Protein AF-A0A484C2N8-F1 (afdb_monomer_lite)

pLDDT: mean 83.76, std 11.97, range [46.72, 96.0]

Sequence (72 aa):
MMTPADRYLNATGAAFDILKSESQLSGAIFGEVAMTCLITMVVLLVAVNSKTKTPLAPFLVGCTVIINVLAG

InterPro domains:
  IPR023271 Aquaporin-like [G3DSA:1.20.1080.10] (2-72)
  IPR023271 Aquaporin-like [SSF81338] (16-71)

Structure (mmCIF, N/CA/C/O backbone):
data_AF-A0A484C2N8-F1
#
_entry.id   AF-A0A484C2N8-F1
#
loop_
_atom_site.group_PDB
_atom_site.id
_atom_site.type_symbol
_atom_site.label_atom_id
_atom_site.label_alt_id
_atom_site.label_comp_id
_atom_site.label_asym_id
_atom_site.label_entity_id
_atom_site.label_seq_id
_atom_site.pdbx_PDB_ins_code
_atom_site.Cartn_x
_atom_site.Cartn_y
_atom_site.Cartn_z
_atom_site.occupancy
_atom_site.B_iso_or_equiv
_atom_site.auth_seq_id
_atom_site.auth_comp_id
_atom_site.auth_asym_id
_atom_site.auth_atom_id
_atom_site.pdbx_PDB_model_num
ATOM 1 N N . MET A 1 1 ? -6.941 -14.673 -21.468 1.00 46.72 1 MET A N 1
ATOM 2 C CA . MET A 1 1 ? -7.042 -13.679 -22.560 1.00 46.72 1 MET A CA 1
ATOM 3 C C . MET A 1 1 ? -6.211 -12.477 -22.154 1.00 46.72 1 MET A C 1
ATOM 5 O O . MET A 1 1 ? -6.389 -12.006 -21.040 1.00 46.72 1 MET A O 1
ATOM 9 N N . MET A 1 2 ? -5.263 -12.066 -22.992 1.00 64.31 2 MET A N 1
ATOM 10 C CA . MET A 1 2 ? -4.369 -10.929 -22.743 1.00 64.31 2 MET A CA 1
ATOM 11 C C . MET A 1 2 ? -5.004 -9.663 -23.325 1.00 64.31 2 MET A C 1
ATOM 13 O O . MET A 1 2 ? -5.646 -9.732 -24.375 1.00 64.31 2 MET A O 1
ATOM 17 N N . THR A 1 3 ? -4.865 -8.527 -22.645 1.00 72.88 3 THR A N 1
ATOM 18 C CA . THR A 1 3 ? -5.383 -7.238 -23.119 1.00 72.88 3 THR A CA 1
ATOM 19 C C . THR A 1 3 ? -4.739 -6.879 -24.468 1.00 72.88 3 THR A C 1
ATOM 21 O O . THR A 1 3 ? -3.526 -7.038 -24.602 1.00 72.88 3 THR A O 1
ATOM 24 N N . PRO A 1 4 ? -5.502 -6.404 -25.473 1.00 80.12 4 PRO A N 1
ATOM 25 C CA . PRO A 1 4 ? -4.938 -5.959 -26.749 1.00 80.12 4 PRO A CA 1
ATOM 26 C C . PRO A 1 4 ? -3.861 -4.887 -26.536 1.00 80.12 4 PRO A C 1
ATOM 28 O O . PRO A 1 4 ? -4.058 -4.002 -25.701 1.00 80.12 4 PRO A O 1
ATOM 31 N N . ALA A 1 5 ? -2.760 -4.939 -27.294 1.00 74.25 5 ALA A N 1
ATOM 32 C CA . ALA A 1 5 ? -1.612 -4.040 -27.125 1.00 74.25 5 ALA A CA 1
ATOM 33 C C . ALA A 1 5 ? -2.006 -2.552 -27.170 1.00 74.25 5 ALA A C 1
ATOM 35 O O . ALA A 1 5 ? -1.560 -1.779 -26.328 1.00 74.25 5 ALA A O 1
ATOM 36 N N . ASP A 1 6 ? -2.931 -2.170 -28.056 1.00 72.69 6 ASP A N 1
ATOM 37 C CA . ASP A 1 6 ? -3.471 -0.804 -28.128 1.00 72.69 6 ASP A CA 1
ATOM 38 C C . ASP A 1 6 ? -4.166 -0.349 -26.837 1.00 72.69 6 ASP A C 1
ATOM 40 O O . ASP A 1 6 ? -4.068 0.812 -26.446 1.00 72.69 6 ASP A O 1
ATOM 44 N N . ARG A 1 7 ? -4.857 -1.259 -26.138 1.00 68.94 7 ARG A N 1
ATOM 45 C CA . ARG A 1 7 ? -5.492 -0.956 -24.845 1.00 68.94 7 ARG A CA 1
ATOM 46 C C . ARG A 1 7 ? -4.501 -0.993 -23.689 1.00 68.94 7 ARG A C 1
ATOM 48 O O . ARG A 1 7 ? -4.704 -0.273 -22.723 1.00 68.94 7 ARG A O 1
ATOM 55 N N . TYR A 1 8 ? -3.461 -1.818 -23.780 1.00 65.88 8 TYR A N 1
ATOM 56 C CA . TYR A 1 8 ? -2.381 -1.842 -22.795 1.00 65.88 8 TYR A CA 1
ATOM 57 C C . TYR A 1 8 ? -1.579 -0.539 -22.829 1.00 65.88 8 TYR A C 1
ATOM 59 O O . TYR A 1 8 ? -1.324 0.040 -21.785 1.00 65.88 8 TYR A O 1
ATOM 67 N N . LEU A 1 9 ? -1.259 -0.034 -24.024 1.00 67.56 9 LEU A N 1
ATOM 68 C CA . LEU A 1 9 ? -0.550 1.236 -24.206 1.00 67.56 9 LEU A CA 1
ATOM 69 C C . LEU A 1 9 ? -1.400 2.455 -23.810 1.00 67.56 9 LEU A C 1
ATOM 71 O O . LEU A 1 9 ? -0.856 3.476 -23.398 1.00 67.56 9 LEU A O 1
ATOM 75 N N . ASN A 1 10 ? -2.728 2.349 -23.902 1.00 68.38 10 ASN A N 1
ATOM 76 C CA . ASN A 1 10 ? -3.672 3.401 -23.530 1.00 68.38 10 ASN A CA 1
ATOM 77 C C . ASN A 1 10 ? -4.129 3.290 -22.057 1.00 6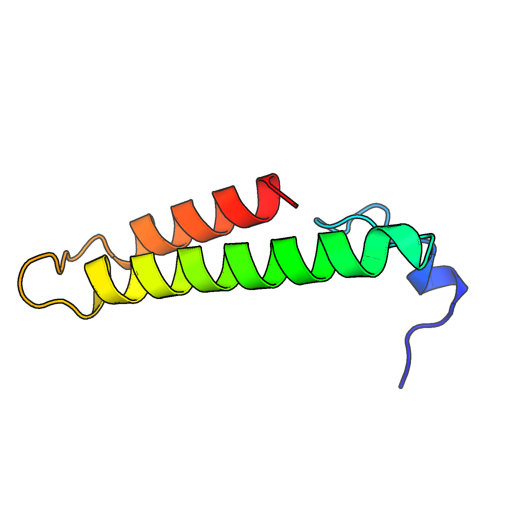8.38 10 ASN A C 1
ATOM 79 O O . ASN A 1 10 ? -5.326 3.210 -21.779 1.00 68.38 10 ASN A O 1
ATOM 83 N N . ALA A 1 11 ? -3.189 3.259 -21.104 1.00 67.19 11 ALA A N 1
ATOM 84 C CA . ALA A 1 11 ? -3.493 3.194 -19.665 1.00 67.19 11 ALA A CA 1
ATOM 85 C C . ALA A 1 11 ? -3.493 4.570 -18.973 1.00 67.19 11 ALA A C 1
ATOM 87 O O . ALA A 1 11 ? -3.041 4.701 -17.841 1.00 67.19 11 ALA A O 1
ATOM 88 N N . THR A 1 12 ? -4.034 5.609 -19.617 1.00 63.38 12 THR A N 1
ATOM 89 C CA . THR A 1 12 ? -4.042 6.998 -19.099 1.00 63.38 12 THR A CA 1
ATOM 90 C C . THR A 1 12 ? -4.757 7.168 -17.745 1.00 63.38 12 THR A C 1
ATOM 92 O O . THR A 1 12 ? -4.641 8.219 -17.127 1.00 63.38 12 THR A O 1
ATOM 95 N N . GLY A 1 13 ? -5.511 6.161 -17.287 1.00 59.75 13 GLY A N 1
ATOM 96 C CA . GLY A 1 13 ? -6.193 6.140 -15.987 1.00 59.75 13 GLY A CA 1
ATOM 97 C C . GLY A 1 13 ? -5.635 5.132 -14.977 1.00 59.75 13 GLY A C 1
ATOM 98 O O . GLY A 1 13 ? -6.285 4.895 -13.959 1.00 59.75 13 GLY A O 1
ATOM 99 N N . ALA A 1 14 ? -4.499 4.486 -15.256 1.00 65.69 14 ALA A N 1
ATOM 100 C CA . ALA A 1 14 ? -3.841 3.639 -14.267 1.00 65.69 14 ALA A CA 1
ATOM 101 C C . ALA A 1 14 ? -3.213 4.512 -13.175 1.00 65.69 14 ALA A C 1
ATOM 103 O O . ALA A 1 14 ? -2.679 5.580 -13.456 1.00 65.69 14 ALA A O 1
ATOM 104 N N . ALA A 1 15 ? -3.289 4.048 -11.928 1.00 61.09 15 ALA A N 1
ATOM 105 C CA . ALA A 1 15 ? -2.637 4.728 -10.815 1.00 61.09 15 ALA A CA 1
ATOM 106 C C . ALA A 1 15 ? -1.103 4.617 -10.875 1.00 61.09 15 ALA A C 1
ATOM 108 O O . ALA A 1 15 ? -0.433 5.457 -10.306 1.00 61.09 15 ALA A O 1
ATOM 109 N N . PHE A 1 16 ? -0.579 3.621 -11.598 1.00 62.56 16 PHE A N 1
ATOM 110 C CA . PHE A 1 16 ? 0.849 3.364 -11.771 1.00 62.56 16 PHE A CA 1
ATOM 111 C C . PHE A 1 16 ? 1.240 3.537 -13.241 1.00 62.56 16 PHE A C 1
ATOM 113 O O . PHE A 1 16 ? 0.502 3.100 -14.134 1.00 62.56 16 PHE A O 1
ATOM 120 N N . ASP A 1 17 ? 2.397 4.152 -13.494 1.00 68.94 17 ASP A N 1
ATOM 121 C CA . ASP A 1 17 ? 2.896 4.369 -14.855 1.00 68.94 17 ASP A CA 1
ATOM 122 C C . ASP A 1 17 ? 3.353 3.052 -15.507 1.00 68.94 17 ASP A C 1
ATOM 124 O O . ASP A 1 17 ? 3.888 2.146 -14.860 1.00 68.94 17 ASP A O 1
ATOM 128 N N . ILE A 1 18 ? 3.148 2.937 -16.820 1.00 70.44 18 ILE A N 1
ATOM 129 C CA . ILE A 1 18 ? 3.597 1.761 -17.567 1.00 70.44 18 ILE A CA 1
ATOM 130 C C . ILE A 1 18 ? 5.109 1.859 -17.753 1.00 70.44 18 ILE A C 1
ATOM 132 O O . ILE A 1 1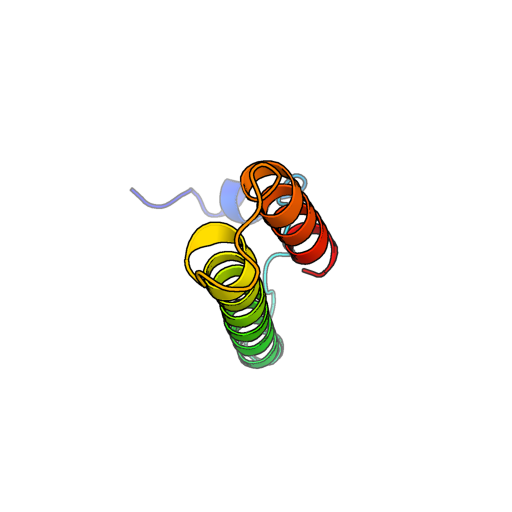8 ? 5.614 2.809 -18.352 1.00 70.44 18 ILE A O 1
ATOM 136 N N . LEU A 1 19 ? 5.831 0.822 -17.333 1.00 72.12 19 LEU A N 1
ATOM 137 C CA . LEU A 1 19 ? 7.266 0.708 -17.579 1.00 72.12 19 LEU A CA 1
ATOM 138 C C . LEU A 1 19 ? 7.552 0.654 -19.084 1.00 72.12 19 LEU A C 1
ATOM 140 O O . LEU A 1 19 ? 7.103 -0.256 -19.782 1.00 72.12 19 LEU A O 1
ATOM 144 N N . LYS A 1 20 ? 8.325 1.624 -19.586 1.00 72.25 20 LYS A N 1
ATOM 145 C CA . LYS A 1 20 ? 8.698 1.714 -21.011 1.00 72.25 20 LYS A CA 1
ATOM 146 C C . LYS A 1 20 ? 10.065 1.107 -21.317 1.00 72.25 20 LYS A C 1
ATOM 148 O O . LYS A 1 20 ? 10.375 0.884 -22.486 1.00 72.25 20 LYS A O 1
ATOM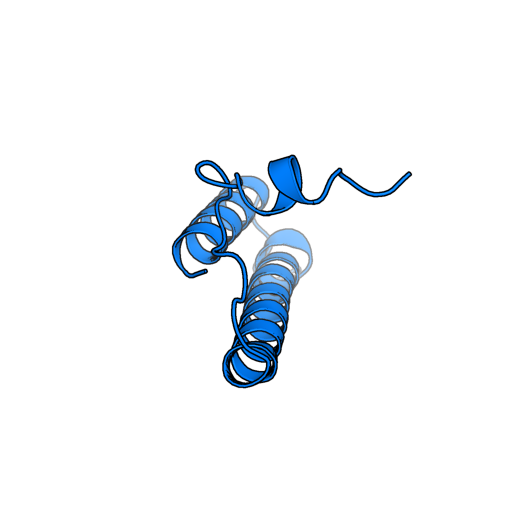 153 N N . SER A 1 21 ? 10.880 0.838 -20.297 1.00 76.81 21 SER A N 1
ATOM 154 C CA . SER A 1 21 ? 12.206 0.241 -20.459 1.00 76.81 21 SER A CA 1
ATOM 155 C C . SER A 1 21 ? 12.572 -0.721 -19.328 1.00 76.81 21 SER A C 1
ATOM 157 O O . SER A 1 21 ? 12.239 -0.508 -18.163 1.00 76.81 21 SER A O 1
ATOM 159 N N . GLU A 1 22 ? 13.363 -1.741 -19.668 1.00 74.75 22 GLU A N 1
ATOM 160 C CA . GLU A 1 22 ? 13.933 -2.731 -18.734 1.00 74.75 22 GLU A CA 1
ATOM 161 C C . GLU A 1 22 ? 14.764 -2.087 -17.608 1.00 74.75 22 GLU A C 1
ATOM 163 O O . GLU A 1 22 ? 14.864 -2.619 -16.507 1.00 74.75 22 GLU A O 1
ATOM 168 N N . SER A 1 23 ? 15.333 -0.900 -17.845 1.00 77.94 23 SER A N 1
ATOM 169 C CA . SER A 1 23 ? 16.078 -0.147 -16.829 1.00 77.94 23 SER A CA 1
ATOM 170 C C . SER A 1 23 ? 15.207 0.355 -15.672 1.00 77.94 23 SER A C 1
ATOM 172 O O . SER A 1 23 ? 15.723 0.562 -14.577 1.00 77.94 23 SER A O 1
ATOM 174 N N . GLN A 1 24 ? 13.902 0.544 -15.895 1.00 78.06 24 GLN A N 1
ATOM 175 C CA . GLN A 1 24 ? 12.949 0.955 -14.861 1.00 78.06 24 GLN A CA 1
ATOM 176 C C . GLN A 1 24 ? 12.351 -0.249 -14.117 1.00 78.06 24 GLN A C 1
ATOM 178 O O . GLN A 1 24 ? 11.815 -0.087 -13.022 1.00 78.06 24 GLN A O 1
ATOM 183 N N . LEU A 1 25 ? 12.479 -1.460 -14.674 1.00 83.69 25 LEU A N 1
ATOM 184 C CA . LEU A 1 25 ? 11.871 -2.681 -14.143 1.00 83.69 25 LEU A CA 1
ATOM 185 C C . LEU A 1 25 ? 12.384 -3.033 -12.745 1.00 83.69 25 LEU A C 1
ATOM 187 O O . LEU A 1 25 ? 11.594 -3.315 -11.848 1.00 83.69 25 LEU A O 1
ATOM 191 N N . SER A 1 26 ? 13.699 -2.981 -12.534 1.00 84.00 26 SER A N 1
ATOM 192 C CA . SER A 1 26 ? 14.299 -3.308 -11.235 1.00 84.00 26 SER A CA 1
ATOM 193 C C . SER A 1 26 ? 13.890 -2.321 -10.137 1.00 84.00 26 SER A C 1
ATOM 195 O O . SER A 1 26 ? 13.597 -2.737 -9.016 1.00 84.00 26 SER A O 1
ATOM 197 N N . GLY A 1 27 ? 13.817 -1.027 -10.467 1.00 85.38 27 GLY A N 1
ATOM 198 C CA . GLY A 1 27 ? 13.362 0.020 -9.552 1.00 85.38 27 GLY A CA 1
ATOM 199 C C . GLY A 1 27 ? 11.886 -0.124 -9.189 1.00 85.38 27 GLY A C 1
ATOM 200 O O . GLY A 1 27 ? 11.536 -0.038 -8.015 1.00 85.38 27 GLY A O 1
ATOM 201 N N . ALA A 1 28 ? 11.037 -0.421 -10.174 1.00 87.69 28 ALA A N 1
ATOM 202 C CA . ALA A 1 28 ? 9.609 -0.630 -9.960 1.00 87.69 28 ALA A CA 1
ATOM 203 C C . ALA A 1 28 ? 9.322 -1.868 -9.101 1.00 87.69 28 ALA A C 1
ATOM 205 O O . ALA A 1 28 ? 8.551 -1.787 -8.150 1.00 87.69 28 ALA A O 1
ATOM 206 N N . ILE A 1 29 ? 10.003 -2.991 -9.361 1.00 89.44 29 ILE A N 1
ATOM 207 C CA . ILE A 1 29 ? 9.882 -4.199 -8.529 1.00 89.44 29 ILE A CA 1
ATOM 208 C C . ILE A 1 29 ? 10.294 -3.898 -7.086 1.00 89.44 29 ILE A C 1
ATOM 210 O O . ILE A 1 29 ? 9.600 -4.293 -6.151 1.00 89.44 29 ILE A O 1
ATOM 214 N N . PHE A 1 30 ? 11.411 -3.194 -6.889 1.00 90.12 30 PHE A N 1
ATOM 215 C CA . PHE A 1 30 ? 11.850 -2.817 -5.549 1.00 90.12 30 PHE A CA 1
ATOM 216 C C . PHE A 1 30 ? 10.827 -1.910 -4.849 1.00 90.12 30 PHE A C 1
ATOM 218 O O . PHE A 1 30 ? 10.519 -2.141 -3.679 1.00 90.12 30 PHE A O 1
ATOM 225 N N . GLY A 1 31 ? 10.271 -0.930 -5.568 1.00 90.00 31 GLY A N 1
ATOM 226 C CA . GLY A 1 31 ? 9.206 -0.057 -5.074 1.00 90.00 31 GLY A CA 1
ATOM 227 C C . GLY A 1 31 ? 7.974 -0.841 -4.625 1.00 90.00 31 GLY A C 1
ATOM 228 O O . GLY A 1 31 ? 7.535 -0.693 -3.487 1.00 90.00 31 GLY A O 1
ATOM 229 N N . GLU A 1 32 ? 7.472 -1.743 -5.465 1.00 89.62 32 GLU A N 1
ATOM 230 C CA . GLU A 1 32 ? 6.308 -2.591 -5.171 1.00 89.62 32 GLU A CA 1
ATOM 231 C C . GLU A 1 32 ? 6.530 -3.524 -3.976 1.00 89.62 32 GLU A C 1
ATOM 233 O O . GLU A 1 32 ? 5.674 -3.650 -3.090 1.00 89.62 32 GLU A O 1
ATOM 238 N N . VAL A 1 33 ? 7.707 -4.148 -3.893 1.00 93.88 33 VAL A N 1
ATOM 239 C CA . VAL A 1 33 ? 8.071 -4.995 -2.749 1.00 93.88 33 VAL A CA 1
ATOM 240 C C . VAL A 1 33 ? 8.147 -4.159 -1.471 1.00 93.88 33 VAL A C 1
ATOM 242 O O . VAL A 1 33 ? 7.605 -4.568 -0.441 1.00 93.88 33 VAL A O 1
ATOM 245 N N . ALA A 1 34 ? 8.760 -2.974 -1.522 1.00 92.81 34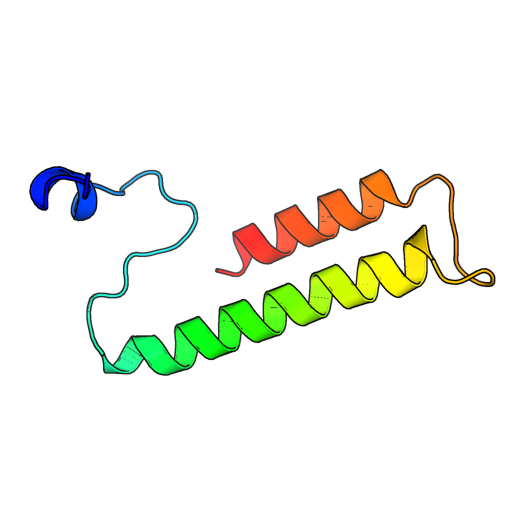 ALA A N 1
ATOM 246 C CA . ALA A 1 34 ? 8.838 -2.074 -0.376 1.00 92.81 34 ALA A CA 1
ATOM 247 C C . ALA A 1 34 ? 7.443 -1.616 0.082 1.00 92.81 34 ALA A C 1
ATOM 249 O O . ALA A 1 34 ? 7.127 -1.714 1.269 1.00 92.81 34 ALA A O 1
ATOM 250 N N . MET A 1 35 ? 6.576 -1.202 -0.845 1.00 92.44 35 MET A N 1
ATOM 251 C CA . MET A 1 35 ? 5.191 -0.809 -0.565 1.00 92.44 35 MET A CA 1
ATOM 252 C C . MET A 1 35 ? 4.383 -1.954 0.060 1.00 92.44 35 MET A C 1
ATOM 254 O O . MET A 1 35 ? 3.672 -1.752 1.052 1.00 92.44 35 MET A O 1
ATOM 258 N N . THR A 1 36 ? 4.550 -3.177 -0.445 1.00 93.81 36 THR A N 1
ATOM 259 C CA . THR A 1 36 ? 3.910 -4.379 0.110 1.00 93.81 36 THR A CA 1
ATO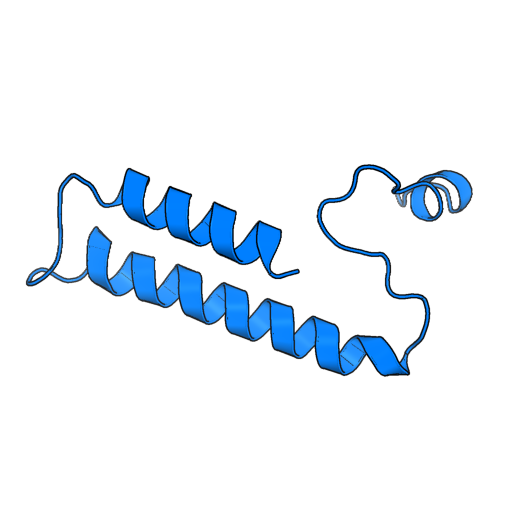M 260 C C . THR A 1 36 ? 4.401 -4.685 1.531 1.00 93.81 36 THR A C 1
ATOM 262 O O . THR A 1 36 ? 3.610 -5.016 2.422 1.00 93.81 36 THR A O 1
ATOM 265 N N . CYS A 1 37 ? 5.696 -4.521 1.795 1.00 94.75 37 CYS A N 1
ATOM 266 C CA . CYS A 1 37 ? 6.254 -4.646 3.143 1.00 94.75 37 CYS A CA 1
ATOM 267 C C . CYS A 1 37 ? 5.691 -3.582 4.101 1.00 94.75 37 CYS A C 1
ATOM 269 O O . CYS A 1 37 ? 5.385 -3.891 5.252 1.00 94.75 37 CYS A O 1
ATOM 271 N N . LEU A 1 38 ? 5.489 -2.347 3.633 1.00 93.62 38 LEU A N 1
ATOM 272 C CA . LEU A 1 38 ? 4.925 -1.277 4.459 1.00 93.62 38 LEU A CA 1
ATOM 273 C C . LEU A 1 38 ? 3.477 -1.569 4.86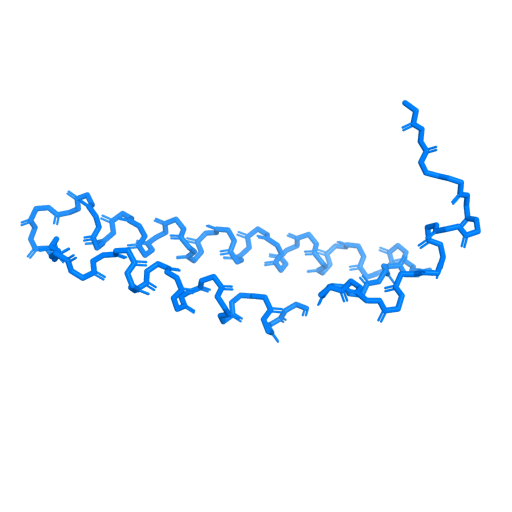4 1.00 93.62 38 LEU A C 1
ATOM 275 O O . LEU A 1 38 ? 3.148 -1.502 6.050 1.00 93.62 38 LEU A O 1
ATOM 279 N N . ILE A 1 39 ? 2.615 -1.943 3.914 1.00 95.06 39 ILE A N 1
ATOM 280 C CA . ILE A 1 39 ? 1.212 -2.233 4.236 1.00 95.06 39 ILE A CA 1
ATOM 281 C C . ILE A 1 39 ? 1.072 -3.468 5.130 1.00 95.06 39 ILE A C 1
ATOM 283 O O . ILE A 1 39 ? 0.300 -3.446 6.090 1.00 95.06 39 ILE A O 1
ATOM 287 N N . THR A 1 40 ? 1.853 -4.523 4.885 1.00 95.50 40 THR A N 1
ATOM 288 C CA . THR A 1 40 ? 1.833 -5.720 5.739 1.00 95.50 40 THR A CA 1
ATOM 289 C C . THR A 1 40 ? 2.312 -5.403 7.151 1.00 95.50 40 THR A C 1
ATOM 291 O O . THR A 1 40 ? 1.678 -5.831 8.115 1.00 95.50 40 THR A O 1
ATOM 294 N N . MET A 1 41 ? 3.350 -4.580 7.307 1.00 96.00 41 MET A N 1
ATOM 295 C CA . MET A 1 41 ? 3.810 -4.132 8.621 1.00 96.00 41 MET A CA 1
ATOM 296 C C . MET A 1 41 ? 2.740 -3.330 9.372 1.00 96.00 41 MET A C 1
ATOM 298 O O . MET A 1 41 ? 2.506 -3.590 10.554 1.00 96.00 41 MET A O 1
ATOM 302 N N . VAL A 1 42 ? 2.031 -2.416 8.701 1.00 95.06 42 VAL A N 1
ATOM 303 C CA . VAL A 1 42 ? 0.909 -1.680 9.313 1.00 95.06 42 VAL A CA 1
ATOM 304 C C . VAL A 1 42 ? -0.204 -2.635 9.747 1.00 95.06 42 VAL A C 1
ATOM 306 O O . VAL A 1 42 ? -0.688 -2.534 10.874 1.00 95.06 42 VAL A O 1
ATOM 309 N N . VAL A 1 43 ? -0.576 -3.608 8.913 1.00 95.50 43 VAL A N 1
ATOM 310 C CA . VAL A 1 43 ? -1.586 -4.619 9.272 1.00 95.50 43 VAL A CA 1
ATOM 311 C C . VAL A 1 43 ? -1.147 -5.427 10.497 1.00 95.50 43 VAL A C 1
ATOM 313 O O . VAL A 1 43 ? -1.928 -5.599 11.437 1.00 95.50 43 VAL A O 1
ATOM 316 N N . LEU A 1 44 ? 0.108 -5.881 10.538 1.00 95.38 44 LEU A N 1
ATOM 317 C CA . LEU A 1 44 ? 0.637 -6.649 11.667 1.00 95.38 44 LEU A CA 1
ATOM 318 C C . LEU A 1 44 ? 0.621 -5.835 12.968 1.00 95.38 44 LEU A C 1
ATOM 320 O O . LEU A 1 44 ? 0.237 -6.356 14.015 1.00 95.38 44 LEU A O 1
ATOM 324 N N . LEU A 1 45 ? 0.970 -4.550 12.912 1.00 94.81 45 LEU A N 1
ATOM 325 C CA . LEU A 1 45 ? 0.976 -3.674 14.085 1.00 94.81 45 LEU A CA 1
ATOM 326 C C . LEU A 1 45 ? -0.435 -3.290 14.545 1.00 94.81 45 LEU A C 1
ATOM 328 O O . LEU A 1 45 ? -0.702 -3.235 15.742 1.00 94.81 45 LEU A O 1
ATOM 332 N N . VAL A 1 46 ? -1.349 -3.006 13.627 1.00 94.50 46 VAL A N 1
ATOM 333 C CA . VAL A 1 46 ? -2.609 -2.332 13.970 1.00 94.50 46 VAL A CA 1
ATOM 334 C C . VAL A 1 46 ? -3.785 -3.313 14.071 1.00 94.50 46 VAL A C 1
ATOM 336 O O . VAL A 1 46 ? -4.724 -3.060 14.826 1.00 94.50 46 VAL A O 1
ATOM 339 N N . ALA A 1 47 ? -3.734 -4.453 13.374 1.00 92.62 47 ALA A N 1
ATOM 340 C CA . ALA A 1 47 ? -4.790 -5.469 13.408 1.00 92.62 47 ALA A CA 1
ATOM 341 C C . ALA A 1 47 ? -4.425 -6.701 14.254 1.00 92.62 47 ALA A C 1
ATOM 343 O O . ALA A 1 47 ? -5.292 -7.242 14.943 1.00 92.62 47 ALA A O 1
ATOM 344 N N . VAL A 1 48 ? -3.161 -7.143 14.222 1.00 93.19 48 VAL A N 1
ATOM 345 C CA . VAL A 1 48 ? -2.743 -8.416 14.845 1.00 93.19 48 VAL A CA 1
ATOM 346 C C . VAL A 1 48 ? -2.097 -8.215 16.215 1.00 93.19 48 VAL A C 1
ATOM 348 O O . VAL A 1 48 ? -2.409 -8.948 17.153 1.00 93.19 48 VAL A O 1
ATOM 351 N N . ASN A 1 49 ? -1.208 -7.232 16.362 1.00 94.25 49 ASN A N 1
ATOM 352 C CA . ASN A 1 49 ? -0.437 -7.053 17.590 1.00 94.25 49 ASN A CA 1
ATOM 353 C C . ASN A 1 49 ? -1.332 -6.703 18.791 1.00 94.25 49 ASN A C 1
ATOM 355 O O . ASN A 1 49 ? -1.858 -5.597 18.881 1.00 94.25 49 ASN A O 1
ATOM 359 N N . SER A 1 50 ? -1.431 -7.600 19.775 1.00 91.88 50 SER A N 1
ATOM 360 C CA . SER A 1 50 ? -2.258 -7.424 20.981 1.00 91.88 50 SER A CA 1
ATOM 361 C C . SER A 1 50 ? -1.948 -6.159 21.791 1.00 91.88 50 SER A C 1
ATOM 363 O O . SER A 1 50 ? -2.798 -5.714 22.558 1.00 91.88 50 SER A O 1
ATOM 365 N N . LYS A 1 51 ? -0.751 -5.575 21.635 1.00 93.88 51 LYS A N 1
ATOM 366 C CA . LYS A 1 51 ? -0.339 -4.336 22.315 1.00 93.88 51 LYS A CA 1
ATOM 367 C C . LYS A 1 51 ? -0.854 -3.070 21.619 1.00 93.88 51 LYS A C 1
ATOM 369 O O . LYS A 1 51 ? -1.215 -2.118 22.300 1.00 93.88 51 LYS A O 1
ATOM 374 N N . THR A 1 52 ? -0.846 -3.047 20.286 1.00 90.94 52 THR A N 1
ATOM 375 C CA . THR A 1 52 ? -1.144 -1.856 19.463 1.00 90.94 52 THR A CA 1
ATOM 376 C C . THR A 1 52 ? -2.413 -2.000 18.625 1.00 90.94 52 THR A C 1
ATOM 378 O O . THR A 1 52 ? -2.757 -1.092 17.869 1.00 90.94 52 THR A O 1
ATOM 381 N N . LYS A 1 53 ? -3.137 -3.117 18.775 1.00 92.12 53 LYS A N 1
ATOM 382 C CA . LYS A 1 53 ? -4.408 -3.361 18.100 1.00 92.12 53 LYS A CA 1
ATOM 383 C C . LYS A 1 53 ? -5.428 -2.291 18.467 1.00 92.12 53 LYS A C 1
ATOM 385 O O . LYS A 1 53 ? -5.688 -2.046 19.643 1.00 92.12 53 LYS A O 1
ATOM 390 N N . THR A 1 54 ? -6.060 -1.714 17.453 1.00 92.50 54 THR A N 1
ATOM 391 C CA . THR A 1 54 ? -7.066 -0.657 17.615 1.00 92.50 54 THR A CA 1
ATOM 392 C C . THR A 1 54 ? -8.301 -0.942 16.759 1.00 92.50 54 THR A C 1
ATOM 394 O O . THR A 1 54 ? -8.170 -1.488 15.663 1.00 92.50 54 THR A O 1
ATOM 397 N N . PRO A 1 55 ? -9.515 -0.563 17.207 1.00 90.50 55 PRO A N 1
ATOM 398 C CA . PRO A 1 55 ? -10.719 -0.645 16.376 1.00 90.50 55 PRO A CA 1
ATOM 399 C C . PRO A 1 55 ? -10.630 0.207 15.097 1.00 90.50 55 PRO A C 1
ATOM 401 O O . PRO A 1 55 ? -11.358 -0.051 14.144 1.00 90.50 55 PRO A O 1
ATOM 404 N N . LEU A 1 56 ? -9.713 1.182 15.041 1.00 92.50 56 LEU A N 1
ATOM 405 C CA . LEU A 1 56 ? -9.447 2.006 13.855 1.00 92.50 56 LEU A CA 1
ATOM 406 C C . LEU A 1 56 ? -8.501 1.340 12.838 1.00 92.50 56 LEU A C 1
ATOM 408 O O . LEU A 1 56 ? -8.088 1.988 11.877 1.00 92.50 56 LEU A O 1
ATOM 412 N N . ALA A 1 57 ? -8.162 0.057 13.009 1.00 92.50 57 ALA A N 1
ATOM 413 C CA . ALA A 1 57 ? -7.285 -0.664 12.087 1.00 92.50 57 ALA A CA 1
ATOM 414 C C . ALA A 1 57 ? -7.695 -0.572 10.607 1.00 92.50 57 ALA A C 1
ATOM 416 O O . ALA A 1 57 ? -6.821 -0.283 9.789 1.00 92.50 57 ALA A O 1
ATOM 417 N N . PRO A 1 58 ? -8.982 -0.724 10.233 1.00 91.69 58 PRO A N 1
ATOM 418 C CA . PRO A 1 58 ? -9.390 -0.626 8.832 1.00 91.69 58 PRO A CA 1
ATOM 419 C C . PRO A 1 58 ? -9.114 0.757 8.229 1.00 91.69 58 PRO A C 1
ATOM 421 O O . PRO A 1 58 ? -8.708 0.857 7.075 1.00 91.69 58 PRO A O 1
ATOM 424 N N . PHE A 1 59 ? -9.288 1.821 9.020 1.00 93.88 59 PHE A N 1
ATOM 425 C CA . PHE A 1 59 ? -9.019 3.190 8.584 1.00 93.88 59 PHE A CA 1
ATOM 426 C C . PHE A 1 59 ? -7.522 3.417 8.357 1.00 93.88 59 PHE A C 1
ATOM 428 O O . PHE A 1 59 ? -7.130 3.905 7.302 1.00 93.88 59 PHE A O 1
ATOM 435 N N . LEU A 1 60 ? -6.682 2.999 9.309 1.00 91.94 60 LEU A N 1
ATOM 436 C CA . LEU A 1 60 ? -5.228 3.151 9.207 1.00 91.94 60 LEU A CA 1
ATOM 437 C C . LEU A 1 60 ? -4.648 2.360 8.029 1.00 91.94 60 LEU A C 1
ATOM 439 O O . LEU A 1 60 ? -3.834 2.896 7.283 1.00 91.94 60 LEU A O 1
ATOM 443 N N . VAL A 1 61 ? -5.122 1.129 7.810 1.00 94.56 61 VAL A N 1
ATOM 444 C CA . VAL A 1 61 ? -4.748 0.329 6.633 1.00 94.56 61 VAL A CA 1
ATOM 445 C C . VAL A 1 61 ? -5.194 1.024 5.345 1.00 94.56 61 VAL A C 1
ATOM 447 O O . VAL A 1 61 ? -4.403 1.122 4.411 1.00 94.56 61 VAL A O 1
ATOM 450 N N . GLY A 1 62 ? -6.414 1.569 5.305 1.00 92.88 62 GLY A N 1
ATOM 451 C CA . GLY A 1 62 ? -6.903 2.350 4.166 1.00 92.88 62 GLY A CA 1
ATOM 452 C C . GLY A 1 62 ? -6.030 3.571 3.859 1.00 92.88 62 GLY A C 1
ATOM 453 O O . GLY A 1 62 ? -5.665 3.785 2.705 1.00 92.88 62 GLY A O 1
ATOM 454 N N . CYS A 1 63 ? -5.617 4.330 4.878 1.00 93.06 63 CYS A N 1
ATOM 455 C CA . CYS A 1 63 ? -4.678 5.441 4.707 1.00 93.06 63 CYS A CA 1
ATOM 456 C C . CYS A 1 63 ? -3.330 4.974 4.142 1.00 93.06 63 CYS A C 1
ATOM 458 O O . CYS A 1 63 ? -2.796 5.619 3.244 1.00 93.06 63 CYS A O 1
ATOM 460 N N . THR A 1 64 ? -2.792 3.847 4.619 1.00 92.88 64 THR A N 1
ATOM 461 C CA . THR A 1 64 ? -1.541 3.281 4.088 1.00 92.88 64 THR A CA 1
ATOM 462 C C . THR A 1 64 ? -1.672 2.855 2.627 1.00 92.88 64 THR A C 1
ATOM 464 O O . THR A 1 64 ? -0.763 3.121 1.847 1.00 92.88 64 THR A O 1
ATOM 467 N N . VAL A 1 65 ? -2.805 2.262 2.228 1.00 93.38 65 VAL A N 1
ATOM 468 C CA . VAL A 1 65 ? -3.079 1.944 0.813 1.00 93.38 65 VAL A CA 1
ATOM 469 C C . VAL A 1 65 ? -3.061 3.213 -0.032 1.00 93.38 65 VAL A C 1
ATOM 471 O O . VAL A 1 65 ? -2.382 3.245 -1.051 1.00 93.38 65 VAL A O 1
ATOM 474 N N . ILE A 1 66 ? -3.771 4.263 0.392 1.00 92.50 66 ILE A N 1
ATOM 475 C CA . ILE A 1 66 ? -3.841 5.529 -0.354 1.00 92.50 66 ILE A CA 1
ATOM 476 C C . ILE A 1 66 ? -2.442 6.130 -0.527 1.00 92.50 66 ILE A C 1
ATOM 478 O O . ILE A 1 66 ? -2.097 6.561 -1.621 1.00 92.50 66 ILE A O 1
ATOM 482 N N . ILE A 1 67 ? -1.624 6.124 0.528 1.00 90.19 67 ILE A N 1
ATOM 483 C CA . ILE A 1 67 ? -0.249 6.637 0.470 1.00 90.19 67 ILE A CA 1
ATOM 484 C C . ILE A 1 67 ? 0.606 5.814 -0.498 1.00 90.19 67 ILE A C 1
ATOM 486 O O . ILE A 1 67 ? 1.301 6.406 -1.315 1.00 90.19 67 ILE A O 1
ATOM 490 N N . ASN A 1 68 ? 0.538 4.480 -0.448 1.00 89.12 68 ASN A N 1
ATOM 491 C CA . ASN A 1 68 ? 1.277 3.628 -1.385 1.00 89.12 68 ASN A CA 1
ATOM 492 C C . ASN A 1 68 ? 0.850 3.881 -2.837 1.00 89.12 68 ASN A C 1
ATOM 494 O O . ASN A 1 68 ? 1.700 3.976 -3.710 1.00 89.12 68 ASN A O 1
ATOM 498 N N . VAL A 1 69 ? -0.451 4.048 -3.089 1.00 87.31 69 VAL A N 1
ATOM 499 C CA . VAL A 1 69 ? -0.975 4.344 -4.432 1.00 87.31 69 VAL A CA 1
ATOM 500 C C . VAL A 1 69 ? -0.521 5.716 -4.940 1.00 87.31 69 VAL A C 1
ATOM 502 O O . VAL A 1 69 ? -0.353 5.881 -6.135 1.00 87.31 69 VAL A O 1
ATOM 505 N N . LEU A 1 70 ? -0.319 6.700 -4.060 1.00 85.31 70 LEU A N 1
ATOM 506 C CA . LEU A 1 70 ? 0.223 8.013 -4.440 1.00 85.31 70 LEU A CA 1
ATOM 507 C C . LEU A 1 70 ? 1.750 8.015 -4.610 1.00 85.31 70 LEU A C 1
ATOM 509 O O . LEU A 1 70 ? 2.293 8.959 -5.180 1.00 85.31 70 LEU A O 1
ATOM 513 N N . ALA A 1 71 ? 2.441 7.030 -4.035 1.00 81.94 71 ALA A N 1
ATOM 514 C CA . ALA A 1 71 ? 3.895 6.926 -4.072 1.00 81.94 71 ALA A CA 1
ATOM 515 C C . ALA A 1 71 ? 4.420 6.209 -5.327 1.00 81.94 71 ALA A C 1
ATOM 517 O O . ALA A 1 71 ? 5.610 6.343 -5.624 1.00 81.94 71 ALA A O 1
ATOM 518 N N . GLY A 1 72 ? 3.566 5.448 -6.016 1.00 67.50 72 GLY A N 1
ATOM 519 C CA . GLY A 1 72 ? 3.886 4.766 -7.272 1.00 67.50 72 GLY A CA 1
ATOM 520 C C . GLY A 1 72 ? 3.232 5.387 -8.495 1.00 67.50 72 GLY A C 1
ATOM 521 O O . GLY A 1 72 ? 2.338 6.241 -8.324 1.00 67.50 72 GLY A O 1
#

Foldseek 3Di:
DDDPPVVVVVPPPQLDDDDPDPVCVVVVVVLVVVLVVQLVVLCCQAPPDPVRHDPCSVVSSVVSVVVSSNVD

Secondary structure (DSSP, 8-state):
-PPPHHHHH--TT-SSPPP-SHHHHHHHHHHHHHHHHHHHHHHIIIII-TTT--TTHHHHHHHHHHHHHHH-

Organism: Perca flavescens (NCBI:txid8167)

Radius of gyration: 16.23 Å; chains: 1; bounding box: 27×22×50 Å